Protein AF-A0A9R0HUD3-F1 (afdb_monomer_lite)

Radius of gyration: 22.31 Å; chains: 1; bounding box: 64×24×71 Å

Secondary structure (DSSP, 8-state):
--PPP------PPPP----PPPGGGG---GGGT----B-TTSTTHHHHHHHHHHHHHHTT-GGGT-TTSPPPTTS-HHHHHHHHHHHHHHHHHTB-HHHHTT-

Sequence (103 aa):
MTDGEDTPTSAATPTTVVNAYHPSLGVTNIHGLVSLALDVNKVQYSPWATLFPTHAKVFNVLDHIYPVVARPTDLTDEMWEWLDAAVLQWIYGTISTDLLYKI

Structure (mmCIF, N/CA/C/O backbone):
data_AF-A0A9R0HUD3-F1
#
_entry.id   AF-A0A9R0HUD3-F1
#
loop_
_atom_site.group_PDB
_atom_site.id
_atom_site.type_symbol
_atom_site.label_atom_id
_atom_site.label_alt_id
_atom_site.label_comp_id
_atom_site.label_asym_id
_atom_site.label_entity_id
_atom_site.label_seq_id
_atom_site.pdbx_PDB_ins_code
_atom_site.Cartn_x
_atom_site.Cartn_y
_atom_site.Cartn_z
_atom_site.occupancy
_atom_site.B_iso_or_equiv
_atom_site.auth_seq_id
_atom_site.auth_comp_id
_atom_site.auth_asym_id
_atom_site.auth_atom_id
_atom_site.pdbx_PDB_model_num
ATOM 1 N N . MET A 1 1 ? 47.894 -8.378 -55.311 1.00 42.44 1 MET A N 1
ATOM 2 C CA . MET A 1 1 ? 47.392 -7.495 -54.243 1.00 42.44 1 MET A CA 1
ATOM 3 C C . MET A 1 1 ? 45.885 -7.547 -54.356 1.00 42.44 1 MET A C 1
ATOM 5 O O . MET A 1 1 ? 45.333 -6.957 -55.271 1.00 42.44 1 MET A O 1
ATOM 9 N N . THR A 1 2 ? 45.271 -8.444 -53.594 1.00 38.72 2 THR A N 1
ATOM 10 C CA . THR A 1 2 ? 43.824 -8.676 -53.561 1.00 38.72 2 THR A CA 1
ATOM 11 C C . THR A 1 2 ? 43.319 -8.025 -52.285 1.00 38.72 2 THR A C 1
ATOM 13 O O . THR A 1 2 ? 43.535 -8.583 -51.210 1.00 38.72 2 THR A O 1
ATOM 16 N N . ASP A 1 3 ? 42.729 -6.839 -52.399 1.00 41.97 3 ASP A N 1
ATOM 17 C CA . ASP A 1 3 ? 42.116 -6.161 -51.260 1.00 41.97 3 ASP A CA 1
ATOM 18 C C . ASP A 1 3 ? 40.681 -6.669 -51.108 1.00 41.97 3 ASP A C 1
ATOM 20 O O . ASP A 1 3 ? 39.898 -6.664 -52.058 1.00 41.97 3 ASP A O 1
ATOM 24 N N . GLY A 1 4 ? 40.413 -7.225 -49.928 1.00 42.97 4 GLY A N 1
ATOM 25 C CA . GLY A 1 4 ? 39.201 -7.953 -49.593 1.00 42.97 4 GLY A CA 1
ATOM 26 C C . GLY A 1 4 ? 37.998 -7.048 -49.364 1.00 42.97 4 GLY A C 1
ATOM 27 O O . GLY A 1 4 ? 38.064 -6.046 -48.652 1.00 42.97 4 GLY A O 1
ATOM 28 N N . GLU A 1 5 ? 36.883 -7.473 -49.938 1.00 44.41 5 GLU A N 1
ATOM 29 C CA . GLU A 1 5 ? 35.551 -7.199 -49.433 1.00 44.41 5 GLU A CA 1
ATOM 30 C C . GLU A 1 5 ? 35.278 -8.211 -48.321 1.00 44.41 5 GLU A C 1
ATOM 32 O O . GLU A 1 5 ? 35.361 -9.407 -48.567 1.00 44.41 5 GLU A O 1
ATOM 37 N N . ASP A 1 6 ? 35.024 -7.735 -47.105 1.00 46.78 6 ASP A N 1
ATOM 38 C CA . ASP A 1 6 ? 34.116 -8.398 -46.173 1.00 46.78 6 ASP A CA 1
ATOM 39 C C . ASP A 1 6 ? 33.756 -7.418 -45.057 1.00 46.78 6 ASP A C 1
ATOM 41 O O . ASP A 1 6 ? 34.544 -7.058 -44.181 1.00 46.78 6 ASP A O 1
ATOM 45 N N . THR A 1 7 ? 32.515 -6.960 -45.142 1.00 48.12 7 THR A N 1
ATOM 46 C CA . THR A 1 7 ? 31.817 -6.244 -44.084 1.00 48.12 7 THR A CA 1
ATOM 47 C C . THR A 1 7 ? 31.368 -7.277 -43.054 1.00 48.12 7 THR A C 1
ATOM 49 O O . THR A 1 7 ? 30.686 -8.226 -43.436 1.00 48.12 7 THR A O 1
ATOM 52 N N . PRO A 1 8 ? 31.583 -7.064 -41.749 1.00 47.00 8 PRO A N 1
ATOM 53 C CA . PRO A 1 8 ? 30.654 -7.573 -40.766 1.00 47.00 8 PRO A CA 1
ATOM 54 C C . PRO A 1 8 ? 29.892 -6.391 -40.185 1.00 47.00 8 PRO A C 1
ATOM 56 O O . PRO A 1 8 ? 30.419 -5.573 -39.429 1.00 47.00 8 PRO A O 1
ATOM 59 N N . THR A 1 9 ? 28.615 -6.339 -40.558 1.00 48.56 9 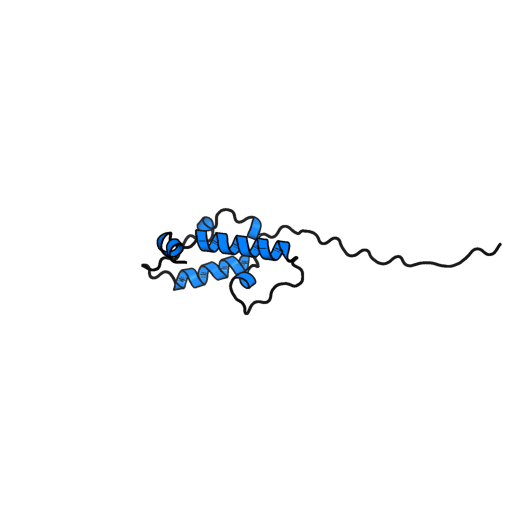THR A N 1
ATOM 60 C CA . THR A 1 9 ? 27.525 -5.744 -39.791 1.00 48.56 9 THR A CA 1
ATOM 61 C C . THR A 1 9 ? 27.665 -6.185 -38.334 1.00 48.56 9 THR A C 1
ATOM 63 O O . THR A 1 9 ? 27.239 -7.275 -37.958 1.00 48.56 9 THR A O 1
ATOM 66 N N . SER A 1 10 ? 28.324 -5.361 -37.519 1.00 46.72 10 SER A N 1
ATOM 67 C CA . SER A 1 10 ? 28.427 -5.602 -36.085 1.00 46.72 10 SER A CA 1
ATOM 68 C C . SER A 1 10 ? 27.093 -5.224 -35.459 1.00 46.72 10 SER A C 1
ATOM 70 O O . SER A 1 10 ? 26.656 -4.074 -35.528 1.00 46.72 10 SER A O 1
ATOM 72 N N . ALA A 1 11 ? 26.433 -6.259 -34.954 1.00 49.62 11 ALA A N 1
ATOM 73 C CA . ALA A 1 11 ? 25.110 -6.275 -34.368 1.00 49.62 11 ALA A CA 1
ATOM 74 C C . ALA A 1 11 ? 24.835 -5.084 -33.440 1.00 49.62 11 ALA A C 1
ATOM 76 O O . ALA A 1 11 ? 25.693 -4.657 -32.668 1.00 49.62 11 ALA A O 1
ATOM 77 N N . ALA A 1 12 ? 23.591 -4.601 -33.498 1.00 51.69 12 ALA A N 1
ATOM 78 C CA . ALA A 1 12 ? 23.035 -3.685 -32.518 1.00 51.69 12 ALA A CA 1
ATOM 79 C C . ALA A 1 12 ? 23.350 -4.187 -31.102 1.00 51.69 12 ALA A C 1
ATOM 81 O O . ALA A 1 12 ? 22.994 -5.305 -30.724 1.00 51.69 12 ALA A O 1
ATOM 82 N N . THR A 1 13 ? 24.040 -3.354 -30.331 1.00 43.69 13 THR A N 1
ATOM 83 C CA . THR A 1 13 ? 24.216 -3.545 -28.898 1.00 43.69 13 THR A CA 1
ATOM 84 C C . THR A 1 13 ? 22.839 -3.660 -28.235 1.00 43.69 13 THR A C 1
ATOM 86 O O . THR A 1 13 ? 21.949 -2.866 -28.559 1.00 43.69 13 THR A O 1
ATOM 89 N N . PRO A 1 14 ? 22.631 -4.616 -27.309 1.00 52.53 14 PRO A N 1
ATOM 90 C CA . PRO A 1 14 ? 21.421 -4.642 -26.507 1.00 52.53 14 PRO A CA 1
ATOM 91 C C . PRO A 1 14 ? 21.363 -3.325 -25.741 1.00 52.53 14 PRO A C 1
ATOM 93 O O . PRO A 1 14 ? 22.314 -2.943 -25.055 1.00 52.53 14 PRO A O 1
ATOM 96 N N . THR A 1 15 ? 20.269 -2.600 -25.947 1.00 40.22 15 THR A N 1
ATOM 97 C CA . THR A 1 15 ? 19.967 -1.345 -25.277 1.00 40.22 15 THR A CA 1
ATOM 98 C C . THR A 1 15 ? 20.203 -1.531 -23.787 1.00 40.22 15 THR A C 1
ATOM 100 O O . THR A 1 15 ? 19.582 -2.392 -23.167 1.00 40.22 15 THR A O 1
ATOM 103 N N . THR A 1 16 ? 21.141 -0.755 -23.243 1.00 45.34 16 THR A N 1
ATOM 104 C CA . THR A 1 16 ? 21.373 -0.594 -21.812 1.00 45.34 16 THR A CA 1
ATOM 105 C C . THR A 1 16 ? 20.023 -0.560 -21.114 1.00 45.34 16 THR A C 1
ATOM 107 O O . THR A 1 16 ? 19.246 0.367 -21.347 1.00 45.34 16 THR A O 1
ATOM 110 N N . VAL A 1 17 ? 19.728 -1.591 -20.316 1.00 53.97 17 VAL A N 1
ATOM 111 C CA . VAL A 1 17 ? 18.568 -1.596 -19.427 1.00 53.97 17 VAL A CA 1
ATOM 112 C C . VAL A 1 17 ? 18.778 -0.401 -18.519 1.00 53.97 17 VAL A C 1
ATOM 114 O O . VAL A 1 17 ? 19.645 -0.391 -17.647 1.00 53.97 17 VAL A O 1
ATOM 117 N N . VAL A 1 18 ? 18.072 0.679 -18.827 1.00 51.75 18 VAL A N 1
ATOM 118 C CA . VAL A 1 18 ? 18.011 1.837 -17.961 1.00 51.75 18 VAL A CA 1
ATOM 119 C C . VAL A 1 18 ? 17.395 1.276 -16.688 1.00 51.75 18 VAL A C 1
ATOM 121 O O . VAL A 1 18 ? 16.253 0.822 -16.731 1.00 51.75 18 VAL A O 1
ATOM 124 N N . ASN A 1 19 ? 18.134 1.261 -15.575 1.00 59.47 19 ASN A N 1
ATOM 125 C CA . ASN A 1 19 ? 17.528 1.173 -14.248 1.00 59.47 19 ASN A CA 1
ATOM 126 C C . ASN A 1 19 ? 16.691 2.448 -14.081 1.00 59.47 19 ASN A C 1
ATOM 128 O O . ASN A 1 19 ? 17.108 3.419 -13.449 1.00 59.47 19 ASN A O 1
ATOM 132 N N . ALA A 1 20 ? 15.557 2.492 -14.775 1.00 71.69 20 ALA A N 1
ATOM 133 C CA . ALA A 1 20 ? 14.614 3.576 -14.725 1.00 71.69 20 ALA A CA 1
ATOM 134 C C . ALA A 1 20 ? 14.088 3.597 -13.296 1.00 71.69 20 ALA A C 1
ATOM 136 O O . ALA A 1 20 ? 13.589 2.596 -12.784 1.00 71.69 20 ALA A O 1
ATOM 137 N N . TYR A 1 21 ? 14.286 4.728 -12.627 1.00 83.00 21 TYR A N 1
ATOM 138 C CA . TYR A 1 21 ? 13.817 4.915 -11.268 1.00 83.00 21 TYR A CA 1
ATOM 139 C C . TYR A 1 21 ? 12.305 4.682 -11.214 1.00 83.00 21 TYR A C 1
ATOM 141 O O . TYR A 1 21 ? 11.544 5.376 -11.894 1.00 83.00 21 TYR A O 1
ATOM 149 N N . HIS A 1 22 ? 11.877 3.702 -10.419 1.00 89.38 22 HIS A N 1
ATOM 150 C CA . HIS A 1 22 ? 10.467 3.374 -10.308 1.00 89.38 22 HIS A CA 1
ATOM 151 C C . HIS A 1 22 ? 9.762 4.349 -9.341 1.00 89.38 22 HIS A C 1
ATOM 153 O O . HIS A 1 22 ? 10.213 4.495 -8.202 1.00 89.38 22 HIS A O 1
ATOM 159 N N . PRO A 1 23 ? 8.651 5.007 -9.735 1.00 89.62 23 PRO A N 1
ATOM 160 C CA . PRO A 1 23 ? 8.015 6.057 -8.931 1.00 89.62 23 PRO A CA 1
ATOM 161 C C . PRO A 1 23 ? 7.576 5.631 -7.525 1.00 89.62 23 PRO A C 1
ATOM 163 O O . PRO A 1 23 ? 7.560 6.461 -6.616 1.00 89.62 23 PRO A O 1
ATOM 166 N N . SER A 1 24 ? 7.236 4.352 -7.323 1.00 88.19 24 SER A N 1
ATOM 167 C CA . SER A 1 24 ? 6.862 3.831 -5.997 1.00 88.19 24 SER A CA 1
ATOM 168 C C . SER A 1 24 ? 7.993 3.969 -4.972 1.00 88.19 24 SER A C 1
ATOM 170 O O . SER A 1 24 ? 7.731 4.212 -3.797 1.00 88.19 24 SER A O 1
ATOM 172 N N . LEU A 1 25 ? 9.254 3.912 -5.409 1.00 89.06 25 LEU A N 1
ATOM 173 C CA . LEU A 1 25 ? 10.416 4.030 -4.527 1.00 89.06 25 LEU A CA 1
ATOM 174 C C . LEU A 1 25 ? 10.591 5.454 -3.973 1.00 89.06 25 LEU A C 1
ATOM 176 O O . LEU A 1 25 ? 11.374 5.669 -3.050 1.00 89.06 25 LEU A O 1
ATOM 180 N N . GLY A 1 26 ? 9.866 6.437 -4.518 1.00 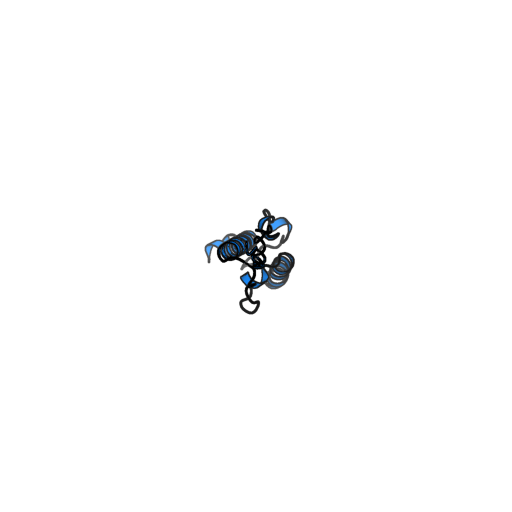87.88 26 GLY A N 1
ATOM 181 C CA . GLY A 1 26 ? 9.841 7.813 -4.016 1.00 87.88 26 GLY A CA 1
ATOM 182 C C . GLY A 1 26 ? 8.821 8.051 -2.906 1.00 87.88 26 GLY A C 1
ATOM 183 O O . GLY A 1 26 ? 8.824 9.117 -2.287 1.00 87.88 26 GLY A O 1
ATOM 184 N N . VAL A 1 27 ? 7.942 7.084 -2.635 1.00 87.81 27 VAL A N 1
ATOM 185 C CA . VAL A 1 27 ? 6.886 7.219 -1.628 1.00 87.81 27 VAL A CA 1
ATOM 186 C C . VAL A 1 27 ? 7.442 6.874 -0.251 1.00 87.81 27 VAL A C 1
ATOM 188 O O . VAL A 1 27 ? 7.387 5.736 0.208 1.00 87.81 27 VAL A O 1
ATOM 191 N N . THR A 1 28 ? 7.961 7.891 0.432 1.00 81.88 28 THR A N 1
ATOM 192 C CA . THR A 1 28 ? 8.516 7.765 1.789 1.00 81.88 28 THR A CA 1
ATOM 193 C C . THR A 1 28 ? 7.473 7.954 2.893 1.00 81.88 28 THR A C 1
ATOM 195 O O . THR A 1 28 ? 7.692 7.527 4.023 1.00 81.88 28 THR A O 1
ATOM 198 N N . ASN A 1 29 ? 6.329 8.576 2.585 1.00 82.12 29 ASN A N 1
ATOM 199 C CA . ASN A 1 29 ? 5.239 8.805 3.533 1.00 82.12 29 ASN A CA 1
ATOM 200 C C . ASN A 1 29 ? 3.889 8.383 2.940 1.00 82.12 29 ASN A C 1
ATOM 202 O O . ASN A 1 29 ? 3.190 9.180 2.309 1.00 82.12 29 ASN A O 1
ATOM 206 N N . ILE A 1 30 ? 3.503 7.132 3.190 1.00 84.44 30 ILE A N 1
ATOM 207 C CA . ILE A 1 30 ? 2.233 6.589 2.705 1.00 84.44 30 ILE A CA 1
ATOM 208 C C . ILE A 1 30 ? 1.010 7.247 3.366 1.00 84.44 30 ILE A C 1
ATOM 210 O O . ILE A 1 30 ? -0.013 7.397 2.708 1.00 84.44 30 ILE A O 1
ATOM 214 N N . HIS A 1 31 ? 1.104 7.734 4.611 1.00 79.69 31 HIS A N 1
ATOM 215 C CA . HIS A 1 31 ? -0.027 8.369 5.311 1.00 79.69 31 HIS A CA 1
ATOM 216 C C . HIS A 1 31 ? -0.528 9.646 4.621 1.00 79.69 3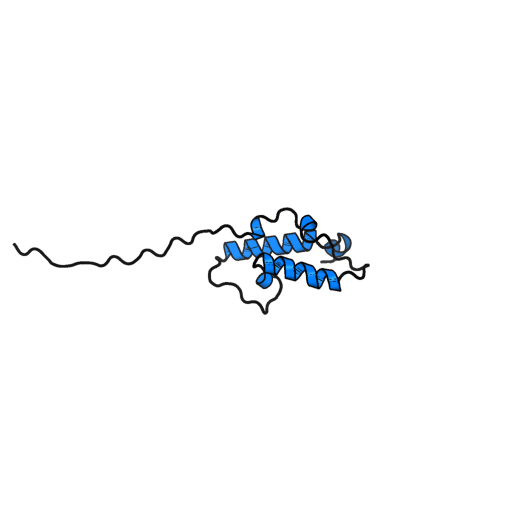1 HIS A C 1
ATOM 218 O O . HIS A 1 31 ? -1.717 9.969 4.691 1.00 79.69 31 HIS A O 1
ATOM 224 N N . GLY A 1 32 ? 0.369 10.370 3.943 1.00 78.38 32 GLY A N 1
ATOM 225 C CA . GLY A 1 32 ? 0.005 11.542 3.144 1.00 78.38 32 GLY A CA 1
ATOM 226 C C . GLY A 1 32 ? -0.812 11.197 1.894 1.00 78.38 32 GLY A C 1
ATOM 227 O O . GLY A 1 32 ? -1.522 12.055 1.380 1.00 78.38 32 GLY A O 1
ATOM 228 N N . LEU A 1 33 ? -0.731 9.950 1.419 1.00 81.38 33 LEU A N 1
ATOM 229 C CA . LEU A 1 33 ? -1.405 9.465 0.210 1.00 81.38 33 LEU A CA 1
ATOM 230 C C . LEU A 1 33 ? -2.623 8.591 0.538 1.00 81.38 33 LEU A C 1
ATOM 232 O O . LEU A 1 33 ? -3.625 8.630 -0.172 1.00 81.38 33 LEU A O 1
ATOM 236 N N . VAL A 1 34 ? -2.557 7.839 1.637 1.00 83.06 34 VAL A N 1
ATOM 237 C CA . VAL A 1 34 ? -3.627 7.000 2.178 1.00 83.06 34 VAL A CA 1
ATOM 238 C C . VAL A 1 34 ? -3.803 7.354 3.654 1.00 83.06 34 VAL A C 1
ATOM 240 O O . VAL A 1 34 ? -3.234 6.733 4.547 1.00 83.06 34 VAL A O 1
ATOM 243 N N . SER A 1 35 ? -4.603 8.385 3.932 1.00 81.19 35 SER A N 1
ATOM 244 C CA . SER A 1 35 ? -4.827 8.867 5.307 1.00 81.19 35 SER A CA 1
ATOM 245 C C . SER A 1 35 ? -5.766 7.982 6.136 1.00 81.19 35 SER A C 1
ATOM 247 O O . SER A 1 35 ? -6.027 8.271 7.302 1.00 81.19 35 SER A O 1
ATOM 249 N N . LEU A 1 36 ? -6.283 6.905 5.545 1.00 86.06 36 LEU A N 1
ATOM 250 C CA . LEU A 1 36 ? -7.131 5.927 6.209 1.00 86.06 36 LEU A CA 1
ATOM 251 C C . LEU A 1 36 ? -6.289 4.709 6.599 1.00 86.06 36 LEU A C 1
ATOM 253 O O . LEU A 1 36 ? -5.814 3.992 5.724 1.00 86.06 36 LEU A O 1
ATOM 257 N N . ALA A 1 37 ? -6.129 4.457 7.896 1.00 87.44 37 ALA A N 1
ATOM 258 C CA . ALA A 1 37 ? -5.495 3.236 8.392 1.00 87.44 37 ALA A CA 1
ATOM 259 C C . ALA A 1 37 ? -6.556 2.158 8.627 1.00 87.44 37 ALA A C 1
ATOM 261 O O . ALA A 1 37 ? -7.562 2.469 9.246 1.00 87.44 37 ALA A O 1
ATOM 262 N N . LEU A 1 38 ? -6.353 0.916 8.192 1.00 89.81 38 LEU A N 1
ATOM 263 C CA . LEU A 1 38 ? -7.233 -0.226 8.436 1.00 89.81 38 LEU A CA 1
ATOM 264 C C . LEU A 1 38 ? -7.179 -0.657 9.909 1.00 89.81 38 LEU A C 1
ATOM 266 O O . LEU A 1 38 ? -6.110 -0.814 10.480 1.00 89.81 38 LEU A O 1
ATOM 270 N N . ASP A 1 39 ? -8.338 -0.887 10.523 1.00 87.12 39 ASP A N 1
ATOM 271 C CA . ASP A 1 39 ? -8.466 -1.282 11.933 1.00 87.12 39 ASP A CA 1
ATOM 272 C C . ASP A 1 39 ? -9.613 -2.281 12.027 1.00 87.12 39 ASP A C 1
ATOM 274 O O . ASP A 1 39 ? -10.694 -2.031 11.489 1.00 87.12 39 ASP A O 1
ATOM 278 N N . VAL A 1 40 ? -9.371 -3.394 12.713 1.00 82.56 40 VAL A N 1
ATOM 279 C CA . VAL A 1 40 ? -10.341 -4.478 12.907 1.00 82.56 40 VAL A CA 1
ATOM 280 C C . VAL A 1 40 ? -11.583 -4.030 13.682 1.00 82.56 40 VAL A C 1
ATOM 282 O O . VAL A 1 40 ? -12.657 -4.597 13.508 1.00 82.56 40 VAL A O 1
ATOM 285 N N . ASN A 1 41 ? -11.460 -2.992 14.509 1.00 83.25 41 ASN A N 1
ATOM 286 C CA . ASN A 1 41 ? -12.547 -2.496 15.351 1.00 83.25 41 ASN A CA 1
ATOM 287 C C . ASN A 1 41 ? -13.390 -1.409 14.664 1.00 83.25 41 ASN A C 1
ATOM 289 O O . ASN A 1 41 ? -14.319 -0.876 15.273 1.00 83.25 41 ASN A O 1
ATOM 293 N N . LYS A 1 42 ? -13.072 -1.040 13.415 1.00 83.75 42 LYS A N 1
ATOM 294 C CA . LYS A 1 42 ? -13.722 0.062 12.691 1.00 83.75 42 LYS A CA 1
ATOM 295 C C . LYS A 1 42 ? -14.314 -0.403 11.364 1.00 83.75 42 LYS A C 1
ATOM 297 O O . LYS A 1 42 ? -13.769 -1.258 10.673 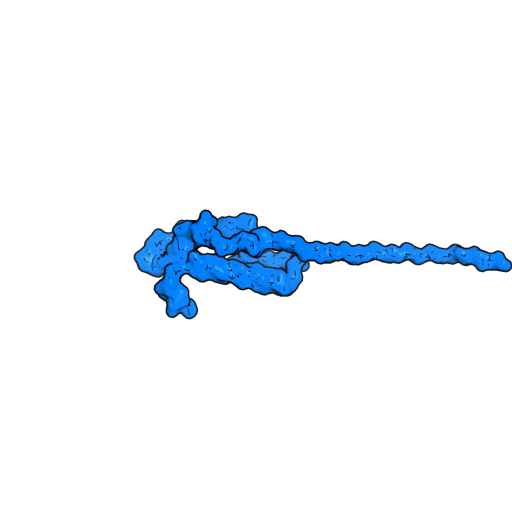1.00 83.75 42 LYS A O 1
ATOM 302 N N . VAL A 1 43 ? -15.399 0.246 10.942 1.00 78.25 43 VAL A N 1
ATOM 303 C CA . VAL A 1 43 ? -16.087 -0.029 9.665 1.00 78.25 43 VAL A CA 1
ATOM 304 C C . VAL A 1 43 ? -15.383 0.677 8.498 1.00 78.25 43 VAL A C 1
ATOM 306 O O . VAL A 1 43 ? -15.976 1.455 7.759 1.00 78.25 43 VAL A O 1
ATOM 309 N N . GLN A 1 44 ? -14.079 0.452 8.354 1.00 86.19 44 GLN A N 1
ATOM 310 C CA . GLN A 1 44 ? -13.247 1.144 7.362 1.00 86.19 44 GLN A CA 1
ATOM 311 C C . GLN A 1 44 ? -12.587 0.215 6.346 1.00 86.19 44 GLN A C 1
ATOM 313 O O . GLN A 1 44 ? -11.891 0.688 5.453 1.00 86.19 44 GLN A O 1
ATOM 318 N N . TYR A 1 45 ? -12.849 -1.091 6.432 1.00 89.00 45 TYR A N 1
ATOM 319 C CA . TYR A 1 45 ? -12.342 -2.052 5.457 1.00 89.00 45 TYR A CA 1
ATOM 320 C C . TYR A 1 45 ? -12.783 -1.713 4.032 1.00 89.00 45 TYR A C 1
ATOM 322 O O . TYR A 1 45 ? -11.946 -1.636 3.148 1.00 89.00 45 TYR A O 1
ATOM 330 N N . SER A 1 46 ? -14.074 -1.451 3.805 1.00 90.31 46 SER A N 1
ATOM 331 C CA . SER A 1 46 ? -14.592 -1.144 2.463 1.00 90.31 46 SER A CA 1
ATOM 332 C C . SER A 1 46 ? -13.932 0.090 1.815 1.00 90.31 46 SER A C 1
ATOM 334 O O . SER A 1 46 ? -13.427 -0.040 0.694 1.00 90.31 46 SER A O 1
ATOM 336 N N . PRO A 1 47 ? -13.853 1.263 2.481 1.00 90.75 47 PRO A N 1
ATOM 337 C CA . PRO A 1 47 ? -13.141 2.405 1.910 1.00 90.75 47 PRO A CA 1
ATOM 338 C C . PRO A 1 47 ? -11.630 2.159 1.785 1.00 90.75 47 PRO A C 1
ATOM 340 O O . PRO A 1 47 ? -11.050 2.531 0.768 1.00 90.75 47 PRO A O 1
ATOM 343 N N . TRP A 1 48 ? -10.989 1.477 2.741 1.00 92.19 48 TRP A N 1
ATOM 344 C CA . TRP A 1 48 ? -9.560 1.144 2.654 1.00 92.19 48 TRP A CA 1
ATOM 345 C C . TRP A 1 48 ? -9.255 0.213 1.472 1.00 92.19 48 TRP A C 1
ATOM 347 O O . TRP A 1 48 ? -8.371 0.503 0.670 1.00 92.19 48 TRP A O 1
ATOM 357 N N . ALA A 1 49 ? -10.058 -0.838 1.294 1.00 91.38 49 ALA A N 1
ATOM 358 C CA . ALA A 1 49 ? -9.963 -1.800 0.197 1.00 91.38 49 ALA A CA 1
ATOM 359 C C . ALA A 1 49 ? -10.294 -1.189 -1.175 1.00 91.38 49 ALA A C 1
ATOM 361 O O . ALA A 1 49 ? -10.057 -1.818 -2.199 1.00 91.38 49 ALA A O 1
ATOM 362 N N . THR A 1 50 ? -10.816 0.039 -1.212 1.00 91.62 50 THR A N 1
ATOM 363 C CA . THR A 1 50 ? -10.971 0.822 -2.446 1.00 91.62 50 THR A CA 1
ATOM 364 C C . THR A 1 50 ? -9.778 1.761 -2.658 1.00 91.62 50 THR A C 1
ATOM 366 O O . THR A 1 50 ? -9.240 1.855 -3.764 1.00 91.62 50 THR A O 1
ATOM 369 N N . LEU A 1 51 ? -9.336 2.448 -1.600 1.00 92.19 51 LEU A N 1
ATOM 370 C CA . LEU A 1 51 ? -8.258 3.438 -1.652 1.00 92.19 51 LEU A CA 1
ATOM 371 C C . LEU A 1 51 ? -6.885 2.808 -1.901 1.00 92.19 51 LEU A C 1
ATOM 373 O O . LEU A 1 51 ? -6.166 3.263 -2.789 1.00 92.19 51 LEU A O 1
ATOM 377 N N . PHE A 1 52 ? -6.524 1.763 -1.153 1.00 94.19 52 PHE A N 1
ATOM 378 C CA . PHE A 1 52 ? -5.189 1.168 -1.226 1.00 94.19 52 PHE A CA 1
ATOM 379 C C . PHE A 1 52 ? -4.881 0.575 -2.614 1.00 94.19 52 PHE A C 1
ATOM 381 O O . PHE A 1 52 ? -3.852 0.932 -3.193 1.00 94.19 52 PHE A O 1
ATOM 388 N N . PRO A 1 53 ? -5.775 -0.212 -3.248 1.00 94.12 53 PRO A N 1
ATOM 389 C CA . PRO A 1 53 ? -5.521 -0.688 -4.608 1.00 94.12 53 PRO A CA 1
ATOM 390 C C . PRO A 1 53 ? -5.510 0.431 -5.655 1.00 94.12 53 PRO A C 1
ATOM 392 O O . PRO A 1 53 ? -4.763 0.357 -6.629 1.00 94.12 53 PRO A O 1
ATOM 395 N N . THR A 1 54 ? -6.302 1.493 -5.460 1.00 94.00 54 THR A N 1
ATOM 396 C CA . THR A 1 54 ? -6.257 2.675 -6.337 1.00 94.00 54 THR A CA 1
ATOM 397 C C . THR A 1 54 ? -4.884 3.340 -6.271 1.00 94.00 54 THR A C 1
ATOM 399 O O . THR A 1 54 ? -4.308 3.659 -7.309 1.00 94.00 54 THR A O 1
ATOM 402 N N . HIS A 1 55 ? -4.331 3.495 -5.066 1.00 93.88 55 HIS A N 1
ATOM 403 C CA . HIS A 1 55 ? -2.980 4.005 -4.861 1.00 93.88 55 HIS A CA 1
ATOM 404 C C . HIS A 1 55 ? -1.934 3.118 -5.554 1.00 93.88 55 HIS A C 1
ATOM 406 O O . HIS A 1 55 ? -1.169 3.609 -6.381 1.00 93.88 55 HIS A O 1
ATOM 412 N N . ALA A 1 56 ? -1.958 1.806 -5.322 1.00 95.19 56 ALA A N 1
ATOM 413 C CA . ALA A 1 56 ? -1.030 0.876 -5.967 1.00 95.19 56 ALA A CA 1
ATOM 414 C C . ALA A 1 56 ? -1.108 0.907 -7.501 1.00 95.19 56 ALA A C 1
ATOM 416 O O . ALA A 1 56 ? -0.086 0.837 -8.182 1.00 95.19 56 ALA A O 1
ATOM 417 N N . LYS A 1 57 ? -2.311 1.088 -8.059 1.00 94.94 57 LYS A N 1
ATOM 418 C CA . LYS A 1 57 ? -2.508 1.252 -9.503 1.00 94.94 57 LYS A CA 1
ATOM 419 C C . LYS A 1 57 ? -1.865 2.531 -10.045 1.00 94.94 57 LYS A C 1
ATOM 421 O O . LYS A 1 57 ? -1.278 2.487 -11.120 1.00 94.94 57 LYS A O 1
ATOM 426 N N . VAL A 1 58 ? -1.949 3.651 -9.321 1.00 94.19 58 VAL A N 1
ATOM 427 C CA . VAL A 1 58 ? -1.290 4.917 -9.709 1.00 94.19 58 VAL A CA 1
ATOM 428 C C . VAL A 1 58 ? 0.229 4.755 -9.768 1.00 94.19 58 VAL A C 1
ATOM 430 O O . VAL A 1 58 ? 0.872 5.335 -10.639 1.00 94.19 58 VAL A O 1
ATOM 433 N N . PHE A 1 59 ? 0.790 3.936 -8.879 1.00 93.69 59 PHE A N 1
ATOM 434 C CA . PHE A 1 59 ? 2.224 3.667 -8.809 1.00 93.69 59 PHE A CA 1
ATOM 435 C C . PHE A 1 59 ? 2.673 2.435 -9.599 1.00 93.69 59 PHE A C 1
ATOM 437 O O . PHE A 1 59 ? 3.834 2.072 -9.489 1.00 93.69 59 PHE A O 1
ATOM 444 N N . ASN A 1 60 ? 1.798 1.824 -10.405 1.00 93.81 60 ASN A N 1
ATOM 445 C CA . ASN A 1 60 ? 2.109 0.659 -11.237 1.00 93.81 60 ASN A CA 1
ATOM 446 C C . ASN A 1 60 ? 2.660 -0.558 -10.459 1.00 93.81 60 ASN A C 1
ATOM 448 O O . ASN A 1 60 ? 3.553 -1.242 -10.935 1.00 93.81 60 ASN A O 1
ATOM 452 N N . VAL A 1 61 ? 2.115 -0.813 -9.264 1.00 96.06 61 VAL A N 1
ATOM 453 C CA . VAL A 1 61 ? 2.473 -1.955 -8.390 1.00 96.06 61 VAL A CA 1
ATOM 454 C C . VAL A 1 61 ? 1.243 -2.773 -7.971 1.00 96.06 61 VAL A C 1
ATOM 456 O O . VAL A 1 61 ? 1.172 -3.340 -6.883 1.00 96.06 61 VAL A O 1
ATOM 459 N N . LEU A 1 62 ? 0.191 -2.766 -8.797 1.00 96.69 62 LEU A N 1
ATOM 460 C CA . LEU A 1 62 ? -1.059 -3.481 -8.503 1.00 96.69 62 LEU A CA 1
ATOM 461 C C . LEU A 1 62 ? -0.897 -5.014 -8.577 1.00 96.69 62 LEU A C 1
ATOM 463 O O . LEU A 1 62 ? -1.636 -5.751 -7.925 1.00 96.69 62 LEU A O 1
ATOM 467 N N . ASP A 1 63 ? 0.074 -5.468 -9.360 1.00 96.06 63 ASP A N 1
ATOM 468 C CA . ASP A 1 63 ? 0.557 -6.848 -9.490 1.00 96.06 63 ASP A CA 1
ATOM 469 C C . ASP A 1 63 ? 1.093 -7.449 -8.184 1.00 96.06 63 ASP A C 1
ATOM 471 O O . ASP A 1 63 ? 0.908 -8.640 -7.946 1.00 96.06 63 ASP A O 1
ATOM 475 N N . HIS A 1 64 ? 1.632 -6.627 -7.285 1.00 95.88 64 HIS A N 1
ATOM 476 C CA . HIS A 1 64 ? 2.036 -7.043 -5.938 1.00 95.88 64 HIS A CA 1
ATOM 477 C C . HIS A 1 64 ? 0.859 -7.245 -4.966 1.00 95.88 64 HIS A C 1
ATOM 479 O O . HIS A 1 64 ? 1.028 -7.818 -3.894 1.00 95.88 64 HIS A O 1
ATOM 485 N N . ILE A 1 65 ? -0.352 -6.789 -5.310 1.00 95.44 65 ILE A N 1
ATOM 486 C CA . ILE A 1 65 ? -1.548 -6.931 -4.455 1.00 95.44 65 ILE A CA 1
ATOM 487 C C . ILE A 1 65 ? -2.463 -8.039 -4.965 1.00 95.44 65 ILE A C 1
ATOM 489 O O . ILE A 1 65 ? -3.035 -8.798 -4.178 1.00 95.44 65 ILE A O 1
ATOM 493 N N . TYR A 1 66 ? -2.653 -8.107 -6.282 1.00 94.38 66 TYR A N 1
ATOM 494 C CA . TYR A 1 66 ? -3.617 -9.006 -6.897 1.00 94.38 66 TYR A CA 1
ATOM 495 C C . TYR A 1 66 ? -2.932 -10.012 -7.823 1.00 94.38 66 TYR A C 1
ATOM 497 O O . TYR A 1 66 ? -2.509 -9.626 -8.910 1.00 94.38 66 TYR A O 1
ATOM 505 N N . PRO A 1 67 ? -2.963 -11.320 -7.495 1.00 90.19 67 PRO A N 1
ATOM 506 C CA . PRO A 1 67 ? -2.339 -12.367 -8.312 1.00 90.19 67 PRO A CA 1
ATOM 507 C C . PRO A 1 67 ? -2.875 -12.484 -9.747 1.00 90.19 67 PRO A C 1
ATOM 509 O O . PRO A 1 67 ? -2.261 -13.130 -10.589 1.00 90.19 67 PRO A O 1
ATOM 512 N N . VAL A 1 68 ? -4.049 -11.906 -10.029 1.00 94.88 68 VAL A N 1
ATOM 513 C CA . VAL A 1 68 ? -4.634 -11.869 -11.380 1.00 94.88 68 VAL A CA 1
ATOM 514 C C . VAL A 1 68 ? -3.925 -10.868 -12.299 1.00 94.88 68 VAL A C 1
ATOM 516 O O . VAL A 1 68 ? -4.028 -10.974 -13.519 1.00 94.88 68 VAL A O 1
ATOM 519 N N . VAL A 1 69 ? -3.220 -9.887 -11.733 1.00 94.81 69 VAL A N 1
ATOM 520 C CA . VAL A 1 69 ? -2.430 -8.922 -12.494 1.00 94.81 69 VAL A CA 1
ATOM 521 C C . VAL A 1 69 ? -1.041 -9.523 -12.690 1.00 94.81 69 VAL A C 1
ATOM 523 O O . VAL A 1 69 ? -0.346 -9.839 -11.730 1.00 94.81 69 VAL A O 1
ATOM 526 N N . ALA A 1 70 ? -0.663 -9.741 -13.948 1.00 95.00 70 ALA A N 1
ATOM 527 C CA . ALA A 1 70 ? 0.592 -10.400 -14.280 1.00 95.00 70 ALA A CA 1
ATOM 528 C C . ALA A 1 70 ? 1.803 -9.506 -13.977 1.00 95.00 70 ALA A C 1
ATOM 530 O O . ALA A 1 70 ? 1.782 -8.313 -14.277 1.00 95.00 70 ALA A O 1
ATOM 531 N N . ARG A 1 71 ? 2.875 -10.127 -13.470 1.00 93.44 71 ARG A N 1
ATOM 532 C CA . ARG A 1 71 ? 4.197 -9.509 -13.331 1.00 93.44 71 ARG A CA 1
ATOM 533 C C . ARG A 1 71 ? 4.704 -8.994 -14.696 1.00 93.44 71 ARG A C 1
ATOM 535 O O . ARG A 1 71 ? 4.724 -9.779 -15.650 1.00 93.44 71 ARG A O 1
ATOM 542 N N . PRO A 1 72 ? 5.159 -7.732 -14.801 1.00 91.25 72 PRO A N 1
ATOM 543 C CA . PRO A 1 72 ? 5.795 -7.195 -15.996 1.00 91.25 72 PRO A CA 1
ATOM 544 C C . PRO A 1 72 ? 7.078 -7.957 -16.344 1.00 91.25 72 PRO A C 1
ATOM 546 O O . PRO A 1 72 ? 7.873 -8.308 -15.471 1.00 91.25 72 PRO A O 1
ATOM 549 N N . THR A 1 73 ? 7.288 -8.218 -17.633 1.00 90.38 73 THR A N 1
ATOM 550 C CA . THR A 1 73 ? 8.443 -8.987 -18.131 1.00 90.38 73 THR A CA 1
ATOM 551 C C . THR A 1 73 ? 9.718 -8.155 -18.258 1.00 90.38 73 THR A C 1
ATOM 553 O O . THR A 1 73 ? 10.794 -8.703 -18.468 1.00 90.38 73 THR A O 1
ATOM 556 N N . ASP A 1 74 ? 9.593 -6.834 -18.189 1.00 88.81 74 ASP A N 1
ATOM 557 C CA . ASP A 1 74 ? 10.666 -5.847 -18.309 1.00 88.81 74 ASP A CA 1
ATOM 558 C C . ASP A 1 74 ? 11.315 -5.481 -16.962 1.00 88.81 74 ASP A C 1
ATOM 560 O O . ASP A 1 74 ? 12.307 -4.753 -16.940 1.00 88.81 74 ASP A O 1
ATOM 564 N N . LEU A 1 75 ? 10.807 -6.016 -15.844 1.00 89.75 75 LEU A N 1
ATOM 565 C CA . LEU A 1 75 ? 11.376 -5.822 -14.509 1.00 89.75 75 LEU A CA 1
ATOM 566 C C . LEU A 1 75 ? 12.355 -6.940 -14.136 1.00 89.75 75 LEU A C 1
ATOM 568 O O . LEU A 1 75 ? 12.023 -8.129 -14.177 1.00 89.75 75 LEU A O 1
ATOM 572 N N . THR A 1 76 ? 13.546 -6.546 -13.682 1.00 92.56 76 THR A N 1
ATOM 573 C CA . THR A 1 76 ? 14.510 -7.471 -13.072 1.00 92.56 76 THR A CA 1
ATOM 574 C C . THR A 1 76 ? 13.931 -8.088 -11.796 1.00 92.56 76 THR A C 1
ATOM 576 O O . THR A 1 76 ? 13.076 -7.489 -11.143 1.00 92.56 76 THR A O 1
ATOM 579 N N . ASP A 1 77 ? 14.408 -9.276 -11.415 1.00 92.25 77 ASP A N 1
ATOM 580 C CA . ASP A 1 77 ? 14.012 -9.908 -10.147 1.00 92.25 77 ASP A CA 1
ATOM 581 C C . ASP A 1 77 ? 14.354 -9.026 -8.940 1.00 92.25 77 ASP A C 1
ATOM 583 O O . ASP A 1 77 ? 13.553 -8.897 -8.025 1.00 92.25 77 ASP A O 1
ATOM 587 N N . GLU A 1 78 ? 15.500 -8.343 -8.969 1.00 93.12 78 GLU A N 1
ATOM 588 C CA . GLU A 1 78 ? 15.890 -7.415 -7.903 1.00 93.12 78 GLU A CA 1
ATOM 589 C C . GLU A 1 78 ? 14.908 -6.243 -7.764 1.00 93.12 78 GLU A C 1
ATOM 591 O O . GLU A 1 78 ? 14.473 -5.934 -6.656 1.00 93.12 78 GLU A O 1
ATOM 596 N N . MET A 1 79 ? 14.518 -5.613 -8.880 1.00 93.12 79 MET A N 1
ATOM 597 C CA . MET A 1 79 ? 13.538 -4.527 -8.845 1.00 93.12 79 MET A CA 1
ATOM 598 C C . MET A 1 79 ? 12.179 -5.040 -8.367 1.00 93.12 79 MET A C 1
ATOM 600 O O . MET A 1 79 ? 11.527 -4.370 -7.576 1.00 93.12 79 MET A O 1
ATOM 604 N N . TRP A 1 80 ? 11.769 -6.233 -8.800 1.00 94.25 80 TRP A N 1
ATOM 605 C CA . TRP A 1 80 ? 10.529 -6.861 -8.351 1.00 94.25 80 TRP A CA 1
ATOM 606 C C . TRP A 1 80 ? 10.487 -7.034 -6.827 1.00 94.25 80 TRP A C 1
ATOM 608 O O . TRP A 1 80 ? 9.545 -6.577 -6.187 1.00 94.25 80 TRP A O 1
ATOM 618 N N . GLU A 1 81 ? 11.534 -7.604 -6.227 1.00 94.81 81 GLU A N 1
ATOM 619 C CA . GLU A 1 81 ? 11.619 -7.770 -4.768 1.00 94.81 81 GLU A CA 1
ATOM 620 C C . GLU A 1 81 ? 11.639 -6.423 -4.024 1.00 94.81 81 GLU A C 1
ATOM 622 O O . GLU A 1 81 ? 11.065 -6.285 -2.942 1.00 94.81 81 GLU A O 1
ATOM 627 N N . TRP A 1 82 ? 12.258 -5.387 -4.601 1.00 94.50 82 TRP A N 1
ATOM 628 C CA . TRP A 1 82 ? 12.231 -4.042 -4.015 1.00 94.50 82 TRP A CA 1
ATOM 629 C C . TRP A 1 82 ? 10.842 -3.406 -4.053 1.00 94.50 82 TRP A C 1
ATOM 631 O O . TRP A 1 82 ? 10.442 -2.752 -3.087 1.00 94.50 82 TRP A O 1
ATOM 641 N N . LEU A 1 83 ? 10.102 -3.587 -5.148 1.00 95.56 83 LEU A N 1
ATOM 642 C CA . LEU A 1 83 ? 8.719 -3.127 -5.260 1.00 95.56 83 LEU A CA 1
ATOM 643 C C . LEU A 1 83 ? 7.808 -3.874 -4.286 1.00 95.56 83 LEU A C 1
ATOM 645 O O . LEU A 1 83 ? 6.981 -3.235 -3.634 1.00 95.56 83 LEU A O 1
ATOM 649 N N . ASP A 1 84 ? 8.020 -5.178 -4.115 1.00 95.62 84 ASP A N 1
ATOM 650 C CA . ASP A 1 84 ? 7.293 -5.993 -3.143 1.00 95.62 84 ASP A CA 1
ATOM 651 C C . ASP A 1 84 ? 7.489 -5.471 -1.713 1.00 95.62 84 ASP A C 1
ATOM 653 O O . ASP A 1 84 ? 6.526 -5.148 -1.011 1.00 95.62 84 ASP A O 1
ATOM 657 N N . ALA A 1 85 ? 8.746 -5.247 -1.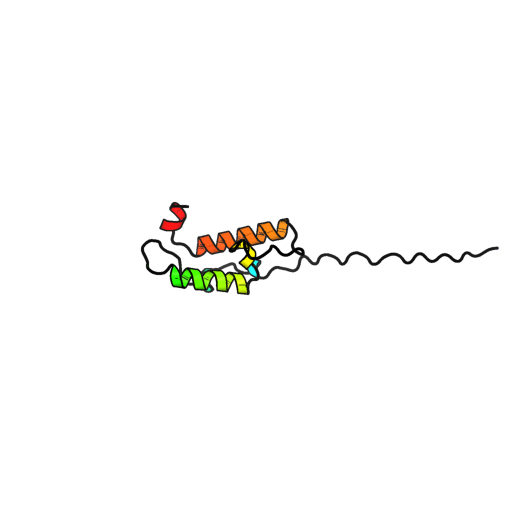319 1.00 95.62 85 ALA A N 1
ATOM 658 C CA . ALA A 1 85 ? 9.084 -4.669 -0.023 1.00 95.62 85 ALA A CA 1
ATOM 659 C C . ALA A 1 85 ? 8.490 -3.261 0.170 1.00 95.62 85 ALA A C 1
ATOM 661 O O . ALA A 1 85 ? 8.032 -2.927 1.268 1.00 95.62 85 ALA A O 1
ATOM 662 N N . ALA A 1 86 ? 8.455 -2.433 -0.881 1.00 95.00 86 ALA A N 1
ATOM 663 C CA . ALA A 1 86 ? 7.840 -1.108 -0.829 1.00 95.00 86 ALA A CA 1
ATOM 664 C C . ALA A 1 86 ? 6.321 -1.189 -0.600 1.00 95.00 86 ALA A C 1
ATOM 666 O O . ALA A 1 86 ? 5.785 -0.468 0.246 1.00 95.00 86 ALA A O 1
ATOM 667 N N . VAL A 1 87 ? 5.626 -2.099 -1.290 1.00 95.50 87 VAL A N 1
ATOM 668 C CA . VAL A 1 87 ? 4.185 -2.324 -1.100 1.00 95.50 87 VAL A CA 1
ATOM 669 C C . VAL A 1 87 ? 3.898 -2.863 0.302 1.00 95.50 87 VAL A C 1
ATOM 671 O O . VAL A 1 87 ? 2.991 -2.357 0.966 1.00 95.50 87 VAL A O 1
ATOM 674 N N . LEU A 1 88 ? 4.695 -3.808 0.811 1.00 94.25 88 LEU A N 1
ATOM 675 C CA . LEU A 1 88 ? 4.582 -4.290 2.194 1.00 94.25 88 LEU A CA 1
ATOM 676 C C . LEU A 1 88 ? 4.769 -3.156 3.207 1.00 94.25 88 LEU A C 1
ATOM 678 O O . LEU A 1 88 ? 3.969 -3.006 4.132 1.00 94.25 88 LEU A O 1
ATOM 682 N N . GLN A 1 89 ? 5.770 -2.300 3.000 1.00 93.88 89 GLN A N 1
ATOM 683 C CA . GLN A 1 89 ? 5.999 -1.126 3.839 1.00 93.88 89 GLN A CA 1
ATOM 684 C C . GLN A 1 89 ? 4.792 -0.171 3.837 1.00 93.88 89 GLN A C 1
ATOM 686 O O . GLN A 1 89 ? 4.456 0.397 4.883 1.00 93.88 89 GLN A O 1
ATOM 691 N N . TRP A 1 90 ? 4.110 -0.003 2.700 1.00 94.69 90 TRP A N 1
ATOM 692 C CA . TRP A 1 90 ? 2.876 0.784 2.608 1.00 94.69 90 TRP A CA 1
ATOM 693 C C . TRP A 1 90 ? 1.700 0.129 3.334 1.00 94.69 90 TRP A C 1
ATOM 695 O O . TRP A 1 90 ? 0.940 0.827 4.008 1.00 94.69 90 TRP A O 1
ATOM 705 N N . ILE A 1 91 ? 1.551 -1.196 3.242 1.00 93.00 91 ILE A N 1
ATOM 706 C CA . ILE A 1 91 ? 0.527 -1.939 3.991 1.00 93.00 91 ILE A CA 1
ATOM 707 C C . ILE A 1 91 ? 0.753 -1.734 5.488 1.00 93.00 91 ILE A C 1
ATOM 709 O O . ILE A 1 91 ? -0.161 -1.298 6.181 1.00 93.00 91 ILE A O 1
ATOM 713 N N . TYR A 1 92 ? 1.975 -1.932 5.986 1.00 91.62 92 TYR A N 1
ATOM 714 C CA . TYR A 1 92 ? 2.288 -1.732 7.406 1.00 91.62 92 TYR A CA 1
ATOM 715 C C . TYR A 1 92 ? 2.052 -0.295 7.874 1.00 91.62 92 TYR A C 1
ATOM 717 O O . TYR A 1 92 ? 1.572 -0.084 8.985 1.00 91.62 92 TYR A O 1
ATOM 725 N N . GLY A 1 93 ? 2.317 0.695 7.019 1.00 90.75 93 GLY A N 1
ATOM 726 C CA . GLY A 1 93 ? 2.002 2.096 7.303 1.00 90.75 93 GLY A CA 1
ATOM 727 C C . GLY A 1 93 ? 0.507 2.431 7.248 1.00 90.75 93 GLY A C 1
ATOM 728 O O . GLY A 1 93 ? 0.105 3.500 7.687 1.00 90.75 93 GLY A O 1
ATOM 729 N N . THR A 1 94 ? -0.344 1.551 6.720 1.00 92.50 94 THR A N 1
ATOM 730 C CA . THR A 1 94 ? -1.786 1.803 6.565 1.00 92.50 94 THR A CA 1
ATOM 731 C C . THR A 1 94 ? -2.651 0.806 7.323 1.00 92.50 94 THR A C 1
ATOM 733 O O . THR A 1 94 ? -3.858 0.774 7.102 1.00 92.50 94 THR A O 1
ATOM 736 N N . ILE A 1 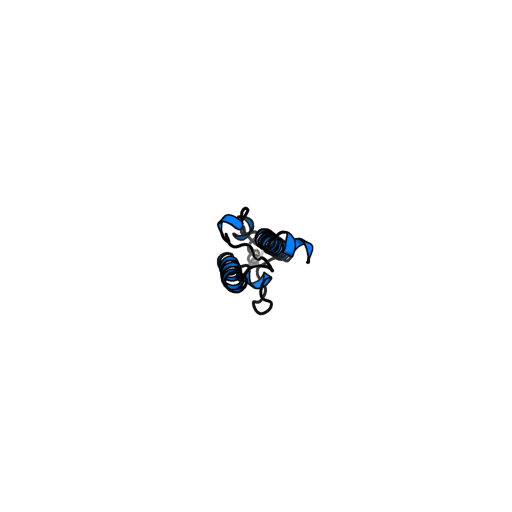95 ? -2.086 0.035 8.250 1.00 92.12 95 ILE A N 1
ATOM 737 C CA . ILE A 1 95 ? -2.833 -0.791 9.205 1.00 92.12 95 ILE A CA 1
ATOM 738 C C . ILE A 1 95 ? -2.611 -0.288 10.634 1.00 92.12 95 ILE A C 1
ATOM 740 O O . ILE A 1 95 ? -1.594 0.327 10.946 1.00 92.12 95 ILE A O 1
ATOM 744 N N . SER A 1 96 ? -3.574 -0.524 11.523 1.00 91.50 96 SER A N 1
ATOM 745 C CA . SER A 1 96 ? -3.418 -0.222 12.944 1.00 91.50 96 SER A CA 1
ATOM 746 C C . SER A 1 96 ? -2.361 -1.130 13.573 1.00 91.50 96 SER A C 1
ATOM 748 O O . SER A 1 96 ? -2.174 -2.273 13.156 1.00 91.50 96 SER A O 1
ATOM 750 N N . THR A 1 97 ? -1.700 -0.651 14.627 1.00 89.94 97 THR A N 1
ATOM 751 C CA . THR A 1 97 ? -0.735 -1.450 15.403 1.00 89.94 97 THR A CA 1
ATOM 752 C C . THR A 1 97 ? -1.353 -2.742 15.932 1.00 89.94 97 THR A C 1
ATOM 754 O O . THR A 1 97 ? -0.709 -3.784 15.928 1.00 89.94 97 THR A O 1
ATOM 757 N N . ASP A 1 98 ? -2.627 -2.701 16.323 1.00 89.69 98 ASP A N 1
ATOM 758 C CA . ASP A 1 98 ? -3.356 -3.875 16.804 1.00 89.69 98 ASP A CA 1
ATOM 759 C C . ASP A 1 98 ? -3.542 -4.936 15.718 1.00 89.69 98 ASP A C 1
ATOM 761 O O . ASP A 1 98 ? -3.612 -6.124 16.029 1.00 89.69 98 ASP A O 1
ATOM 765 N N . LEU A 1 99 ? -3.666 -4.517 14.455 1.00 88.88 99 LEU A N 1
ATOM 766 C CA . LEU A 1 99 ? -3.718 -5.426 13.316 1.00 88.88 99 LEU A CA 1
ATOM 767 C C . LEU A 1 99 ? -2.312 -5.918 12.949 1.00 88.88 99 LEU A C 1
ATOM 769 O O . LEU A 1 99 ? -2.147 -7.100 12.671 1.00 88.88 99 LEU A O 1
ATOM 773 N N . LEU A 1 100 ? -1.304 -5.046 13.035 1.00 90.50 100 LEU A N 1
ATOM 774 C CA . LEU A 1 100 ? 0.104 -5.390 12.822 1.00 90.50 100 LEU A CA 1
ATOM 775 C C . LEU A 1 100 ? 0.605 -6.458 13.810 1.00 90.50 100 LEU A C 1
ATOM 777 O O . LEU A 1 100 ? 1.380 -7.321 13.431 1.00 90.50 100 LEU A O 1
ATOM 781 N N . TYR A 1 101 ? 0.153 -6.453 15.064 1.00 90.06 101 TYR A N 1
ATOM 782 C CA . TYR A 1 101 ? 0.529 -7.489 16.037 1.00 90.06 101 TYR A CA 1
ATOM 783 C C . TYR A 1 101 ? -0.191 -8.834 15.846 1.00 90.06 101 TYR A C 1
ATOM 785 O O . TYR A 1 101 ? 0.064 -9.767 16.606 1.00 90.06 101 TYR A O 1
ATOM 793 N N . LYS A 1 102 ? -1.122 -8.934 14.888 1.00 86.81 102 LYS A N 1
ATOM 794 C CA . LYS A 1 102 ? -1.927 -10.141 14.626 1.00 86.81 102 LYS A CA 1
ATOM 795 C C . LYS A 1 102 ? -1.548 -10.878 13.342 1.00 86.81 102 LYS A C 1
ATOM 797 O O . LYS A 1 102 ? -2.116 -11.944 13.104 1.00 86.81 102 LYS A O 1
ATOM 802 N N . ILE A 1 103 ? -0.684 -10.292 12.517 1.00 80.94 103 ILE A N 1
ATOM 803 C CA . ILE A 1 103 ? -0.138 -10.929 11.311 1.00 80.94 103 ILE A CA 1
ATOM 804 C C . ILE A 1 103 ? 1.016 -11.868 11.644 1.00 80.94 103 ILE A C 1
ATOM 806 O O . ILE A 1 103 ? 1.687 -11.652 12.678 1.00 80.94 103 ILE A O 1
#

Foldseek 3Di:
DDDDDDDDPDDDDDPDLPPPDQVLVVCPDLCVQVVAAAEPVDPCCVVSVVRLLVVCVVRVNNCLVDVVDDDDPSDDPVVNVVSNVSSVVSNVNRYDVVVVVVD

pLDDT: mean 82.24, std 17.45, range [38.72, 96.69]